Protein AF-A0A563BDN2-F1 (afdb_monomer_lite)

Sequence (96 aa):
MPNKQDVVDYIMPTIIQESRFYGEIPLPSREQIALVIRALRMHALLDYASRYDFSELSKPDEITKFFPTISSIGRFFRDAPQEVLDEYVMEHGEFK

pLDDT: mean 75.77, std 12.86, range [41.31, 95.25]

Radius of gyration: 19.75 Å; chains: 1; bounding box: 38×28×59 Å

Foldseek 3Di:
DVPPDDPLVVCVVVQVVVCVVVPNPDGDDSVVVVVVVVVVVVVVLLVVQLPQQPPDDPCPPDRDPDDGSVVSNVVCVVVVVVVVVVVCCVVPPPPD

Structure (mmCIF, N/CA/C/O backbone):
data_AF-A0A563BDN2-F1
#
_entry.id   AF-A0A563BDN2-F1
#
loop_
_atom_site.group_PDB
_atom_site.id
_atom_site.type_symbol
_atom_site.label_atom_id
_atom_site.label_alt_id
_atom_site.label_comp_id
_atom_site.label_asym_id
_atom_site.label_entity_id
_atom_site.label_seq_id
_atom_site.pdbx_PDB_ins_code
_atom_site.Cartn_x
_atom_site.Cartn_y
_atom_site.Cartn_z
_atom_site.occupancy
_atom_site.B_iso_or_equiv
_atom_site.auth_seq_id
_atom_site.auth_comp_id
_atom_site.auth_asym_id
_atom_site.auth_atom_id
_atom_site.pdbx_PDB_model_num
ATOM 1 N N . MET A 1 1 ? -1.882 -11.823 5.149 1.00 63.34 1 MET A N 1
ATOM 2 C CA . MET A 1 1 ? -2.469 -11.927 6.502 1.00 63.34 1 MET A CA 1
ATOM 3 C C . MET A 1 1 ? -2.881 -13.363 6.758 1.00 63.34 1 MET A C 1
ATOM 5 O O . MET A 1 1 ? -3.104 -14.071 5.772 1.00 63.34 1 MET A O 1
ATOM 9 N N . PRO A 1 2 ? -2.960 -13.810 8.023 1.00 65.94 2 PRO A N 1
ATOM 10 C CA . PRO A 1 2 ? -3.572 -15.093 8.348 1.00 65.94 2 PRO A CA 1
ATOM 11 C C . PRO A 1 2 ? -4.893 -15.241 7.584 1.00 65.94 2 PRO A C 1
ATOM 13 O O . PRO A 1 2 ? -5.671 -14.293 7.488 1.00 65.94 2 PRO A O 1
ATOM 16 N N . ASN A 1 3 ? -5.103 -16.398 6.961 1.00 67.81 3 ASN A N 1
ATOM 17 C CA . ASN A 1 3 ? -6.342 -16.731 6.252 1.00 67.81 3 ASN A CA 1
ATOM 18 C C . ASN A 1 3 ? -6.748 -15.773 5.110 1.00 67.81 3 ASN A C 1
ATOM 20 O O . ASN A 1 3 ? -7.931 -15.677 4.800 1.00 67.81 3 ASN A O 1
ATOM 24 N N . LYS A 1 4 ? -5.794 -15.071 4.472 1.00 71.88 4 LYS A N 1
ATOM 25 C CA . LYS A 1 4 ? -6.045 -14.144 3.340 1.00 71.88 4 LYS A CA 1
ATOM 26 C C . LYS A 1 4 ? -7.048 -13.013 3.647 1.00 71.88 4 LYS A C 1
ATOM 28 O O . LYS A 1 4 ? -7.625 -12.445 2.727 1.00 71.88 4 LYS A O 1
ATOM 33 N N . GLN A 1 5 ? -7.244 -12.679 4.922 1.00 77.50 5 GLN A N 1
ATOM 34 C CA . GLN A 1 5 ? -8.156 -11.608 5.329 1.00 77.50 5 GLN A CA 1
ATOM 35 C C . GLN A 1 5 ? -7.674 -10.233 4.852 1.00 77.50 5 GLN A C 1
ATOM 37 O O . GLN A 1 5 ? -6.463 -9.988 4.754 1.00 77.50 5 GLN A O 1
ATOM 42 N N . ASP A 1 6 ? -8.632 -9.342 4.590 1.00 86.50 6 ASP A N 1
ATOM 43 C CA . ASP A 1 6 ? -8.361 -7.934 4.324 1.00 86.50 6 ASP A CA 1
ATOM 44 C C . ASP A 1 6 ? -7.584 -7.306 5.492 1.00 86.50 6 ASP A C 1
ATOM 46 O O . ASP A 1 6 ? -7.770 -7.646 6.663 1.00 86.50 6 ASP A O 1
ATOM 50 N N . VAL A 1 7 ? -6.664 -6.399 5.167 1.00 85.88 7 VAL A N 1
ATOM 51 C CA . VAL A 1 7 ? -5.781 -5.784 6.165 1.00 85.88 7 VAL A CA 1
ATOM 52 C C . VAL A 1 7 ? -6.559 -4.953 7.186 1.00 85.88 7 VAL A C 1
ATOM 54 O O . VAL A 1 7 ? -6.177 -4.947 8.354 1.00 85.88 7 VAL A O 1
ATOM 57 N N . VAL A 1 8 ? -7.636 -4.278 6.774 1.00 87.94 8 VAL A N 1
ATOM 58 C CA . VAL A 1 8 ? -8.473 -3.470 7.666 1.00 87.94 8 VAL A CA 1
ATOM 59 C C . VAL A 1 8 ? -9.176 -4.385 8.658 1.00 87.94 8 VAL A C 1
ATOM 61 O O . VAL A 1 8 ? -9.138 -4.121 9.858 1.00 87.94 8 VAL A O 1
ATOM 64 N N . ASP A 1 9 ? -9.742 -5.495 8.178 1.00 90.25 9 ASP A N 1
ATOM 65 C CA . ASP A 1 9 ? -10.405 -6.490 9.029 1.00 90.25 9 ASP A CA 1
ATOM 66 C C . ASP A 1 9 ? -9.445 -7.121 10.031 1.00 90.25 9 ASP A C 1
ATOM 68 O O . ASP A 1 9 ? -9.790 -7.298 11.198 1.00 90.25 9 ASP A O 1
ATOM 72 N N . TYR A 1 10 ? -8.221 -7.407 9.591 1.00 90.06 10 TYR A N 1
ATOM 73 C CA . TYR A 1 10 ? -7.199 -8.007 10.435 1.00 90.06 10 TYR A CA 1
ATOM 74 C C . TYR A 1 10 ? -6.810 -7.117 11.629 1.00 90.06 10 TYR A C 1
ATOM 76 O O . TYR A 1 10 ? -6.575 -7.633 12.720 1.00 90.06 10 TYR A O 1
ATOM 84 N N . ILE A 1 11 ? -6.756 -5.791 11.450 1.00 90.06 11 ILE A N 1
ATOM 85 C CA . ILE A 1 11 ? -6.310 -4.858 12.503 1.00 90.06 11 ILE A CA 1
ATOM 86 C C . ILE A 1 11 ? -7.453 -4.215 13.300 1.00 90.06 11 ILE A C 1
ATOM 88 O O . ILE A 1 11 ? -7.214 -3.663 14.375 1.00 90.06 11 ILE A O 1
ATOM 92 N N . MET A 1 12 ? -8.691 -4.277 12.799 1.00 92.94 12 MET A N 1
ATOM 93 C CA . MET A 1 12 ? -9.860 -3.673 13.444 1.00 92.94 12 MET A CA 1
ATOM 94 C C . MET A 1 12 ? -10.053 -4.110 14.911 1.00 92.94 12 MET A C 1
ATOM 96 O O . MET A 1 12 ? -10.342 -3.240 15.736 1.00 92.94 12 MET A O 1
ATOM 100 N N . PRO A 1 13 ? -9.854 -5.392 15.301 1.00 94.06 13 PRO A N 1
ATOM 101 C CA . PRO A 1 13 ? -9.980 -5.800 16.702 1.00 94.06 13 PRO A CA 1
ATOM 102 C C . PRO A 1 13 ? -9.043 -5.029 17.639 1.00 94.06 13 PRO A C 1
ATOM 104 O O . PRO A 1 13 ? -9.462 -4.605 18.715 1.00 94.06 13 PRO A O 1
ATOM 107 N N . THR A 1 14 ? -7.802 -4.791 17.210 1.00 94.50 14 THR A N 1
ATOM 108 C CA . THR A 1 14 ? -6.820 -4.009 17.970 1.00 94.50 14 THR A CA 1
ATOM 109 C C . THR A 1 14 ? -7.235 -2.543 18.064 1.00 94.50 14 THR A C 1
ATOM 111 O O . THR A 1 14 ? -7.188 -1.979 19.150 1.00 94.50 14 THR A O 1
ATOM 114 N N . ILE A 1 15 ? -7.724 -1.936 16.975 1.00 93.25 15 ILE A N 1
ATOM 115 C CA . ILE A 1 15 ? -8.220 -0.544 16.986 1.00 93.25 15 ILE A CA 1
ATOM 116 C C . ILE A 1 15 ? -9.373 -0.381 17.989 1.00 93.25 15 ILE A C 1
ATOM 118 O O . ILE A 1 15 ? -9.402 0.585 18.751 1.00 93.25 15 ILE A O 1
ATOM 122 N N . ILE A 1 16 ? -10.302 -1.341 18.030 1.00 94.81 16 ILE A N 1
ATOM 123 C CA . ILE A 1 16 ? -11.421 -1.341 18.983 1.00 94.81 16 ILE A CA 1
ATOM 124 C C . ILE A 1 16 ? -10.918 -1.464 20.425 1.00 94.81 16 ILE A C 1
ATOM 126 O O . ILE A 1 16 ? -11.415 -0.772 21.315 1.00 94.81 16 ILE A O 1
ATOM 130 N N . GLN A 1 17 ? -9.947 -2.345 20.669 1.00 95.25 17 GLN A N 1
ATOM 131 C CA . GLN A 1 17 ? -9.361 -2.525 21.994 1.00 95.25 17 GLN A CA 1
ATOM 132 C C . GLN A 1 17 ? -8.674 -1.245 22.487 1.00 95.25 17 GLN A C 1
ATOM 134 O O . GLN A 1 17 ? -8.928 -0.814 23.610 1.00 95.25 17 GLN A O 1
ATOM 139 N N . GLU A 1 18 ? -7.854 -0.624 21.644 1.00 94.25 18 GLU A N 1
ATOM 140 C CA . GLU A 1 18 ? -7.133 0.614 21.952 1.00 94.25 18 GLU A CA 1
ATOM 141 C C . GLU A 1 18 ? -8.105 1.775 22.202 1.00 94.25 18 GLU A C 1
ATOM 143 O O . GLU A 1 18 ? -7.986 2.482 23.200 1.00 94.25 18 GLU A O 1
ATOM 148 N N . SER A 1 19 ? -9.135 1.924 21.359 1.00 92.44 19 SER A N 1
ATOM 149 C CA . SER A 1 19 ? -10.201 2.919 21.550 1.00 92.44 19 SER A CA 1
ATOM 150 C C . SER A 1 19 ? -10.833 2.819 22.941 1.00 92.44 19 SER A C 1
ATOM 152 O O . SER A 1 19 ? -10.990 3.835 23.620 1.00 92.44 19 SER A O 1
ATOM 154 N N . ARG A 1 20 ? -11.134 1.598 23.405 1.00 93.19 20 ARG A N 1
ATOM 155 C CA . ARG A 1 20 ? -11.677 1.357 24.752 1.00 93.19 20 ARG A CA 1
ATOM 156 C C . ARG A 1 20 ? -10.663 1.667 25.847 1.00 93.19 20 ARG A C 1
ATOM 158 O O . ARG A 1 20 ? -11.020 2.296 26.837 1.00 93.19 20 ARG A O 1
ATOM 165 N N . PHE A 1 21 ? -9.417 1.231 25.673 1.00 95.19 21 PHE A N 1
ATOM 166 C CA . PHE A 1 21 ? -8.357 1.417 26.662 1.00 95.19 21 PHE A CA 1
ATOM 167 C C . PHE A 1 21 ? -8.059 2.901 26.923 1.00 95.19 21 PHE A C 1
ATOM 169 O O . PHE A 1 21 ? -7.835 3.291 28.066 1.00 95.19 21 PHE A O 1
ATOM 176 N N . TYR A 1 22 ? -8.132 3.737 25.886 1.00 92.56 22 TYR A N 1
ATOM 177 C CA . TYR A 1 22 ? -7.846 5.171 25.965 1.00 92.56 22 TYR A CA 1
ATOM 178 C C . TYR A 1 22 ? -9.085 6.064 26.158 1.00 92.56 22 TYR A C 1
ATOM 180 O O . TYR A 1 22 ? -9.025 7.262 25.885 1.00 92.56 22 TYR A O 1
ATOM 188 N N . GLY A 1 23 ? -10.193 5.517 26.670 1.00 89.50 23 GLY A N 1
ATOM 189 C CA . GLY A 1 23 ? -11.361 6.315 27.065 1.00 89.50 23 GLY A CA 1
ATOM 190 C C . GLY A 1 23 ? -12.377 6.550 25.949 1.00 89.50 23 GLY A C 1
ATOM 191 O O . GLY A 1 23 ? -12.833 7.673 25.761 1.00 89.50 23 GLY A O 1
ATOM 192 N N . GLU A 1 24 ? -12.733 5.487 25.225 1.00 89.88 24 GLU A N 1
ATOM 193 C CA . GLU A 1 24 ? -13.775 5.482 24.185 1.00 89.88 24 GLU A CA 1
ATOM 194 C C . GLU A 1 24 ? -13.509 6.468 23.039 1.00 89.88 24 GLU A C 1
ATOM 196 O O . GLU A 1 24 ? -14.398 7.177 22.564 1.00 89.88 24 GLU A O 1
ATOM 201 N N . ILE A 1 25 ? -12.265 6.496 22.554 1.00 90.50 25 ILE A N 1
ATOM 202 C CA . ILE A 1 25 ? -11.899 7.317 21.394 1.00 90.50 25 ILE A CA 1
ATOM 203 C C . ILE A 1 25 ? -12.767 6.905 20.190 1.00 90.50 25 ILE A C 1
ATOM 205 O O . ILE A 1 25 ? -12.860 5.706 19.905 1.00 90.50 25 ILE A O 1
ATOM 209 N N . PRO A 1 26 ? -13.368 7.854 19.444 1.00 92.94 26 PRO A N 1
ATOM 210 C CA . PRO A 1 26 ? -14.169 7.538 18.268 1.00 92.94 26 PRO A CA 1
ATOM 211 C C . PRO A 1 26 ? -13.423 6.643 17.276 1.00 92.94 26 PRO A C 1
ATOM 213 O O . PRO A 1 26 ? -12.286 6.926 16.893 1.00 92.94 26 PRO A O 1
ATOM 216 N N . LEU A 1 27 ? -14.078 5.561 16.849 1.00 94.19 27 LEU A N 1
ATOM 217 C CA . LEU A 1 27 ? -13.496 4.635 15.886 1.00 94.19 27 LEU A CA 1
ATOM 218 C C . LEU A 1 27 ? -13.432 5.287 14.497 1.00 94.19 27 LEU A C 1
ATOM 220 O O . LEU A 1 27 ? -14.436 5.845 14.043 1.00 94.19 27 LEU A O 1
ATOM 224 N N . PRO A 1 28 ? -12.292 5.194 13.794 1.00 90.81 28 PRO A N 1
ATOM 225 C CA . PRO A 1 28 ? -12.216 5.617 12.404 1.00 90.81 28 PRO A CA 1
ATOM 226 C C . PRO A 1 28 ? -13.059 4.697 11.510 1.00 90.81 28 PRO A C 1
ATOM 228 O O . PRO A 1 28 ? -13.249 3.513 11.801 1.00 90.81 28 PRO A O 1
ATOM 231 N N . SER A 1 29 ? -13.539 5.231 10.388 1.00 92.50 29 SER A N 1
ATOM 232 C CA . SER A 1 29 ? -14.215 4.425 9.370 1.00 92.50 29 SER A CA 1
ATOM 233 C C . SER A 1 29 ? -13.240 3.448 8.700 1.00 92.50 29 SER A C 1
ATOM 235 O O . SER A 1 29 ? -12.018 3.637 8.715 1.00 92.50 29 SER A O 1
ATOM 237 N N . ARG A 1 30 ? -13.776 2.409 8.049 1.00 90.81 30 ARG A N 1
ATOM 238 C CA . ARG A 1 30 ? -12.965 1.450 7.278 1.00 90.81 30 ARG A CA 1
ATOM 239 C C . ARG A 1 30 ? -12.142 2.150 6.196 1.00 90.81 30 ARG A C 1
ATOM 241 O O . ARG A 1 30 ? -10.974 1.825 6.009 1.00 90.81 30 ARG A O 1
ATOM 248 N N . GLU A 1 31 ? -12.732 3.128 5.517 1.00 89.06 31 GLU A N 1
ATOM 249 C CA . GLU A 1 31 ? -12.102 3.915 4.455 1.00 89.06 31 GLU A CA 1
ATOM 250 C C . GLU A 1 31 ? -10.956 4.769 4.999 1.00 89.06 31 GLU A C 1
ATOM 252 O O . GLU A 1 31 ? -9.894 4.834 4.381 1.00 89.06 31 GLU A O 1
ATOM 257 N N . GLN A 1 32 ? -11.137 5.384 6.173 1.00 87.25 32 GLN A N 1
ATOM 258 C CA . GLN A 1 32 ? -10.082 6.154 6.835 1.00 87.25 32 GLN A CA 1
ATOM 259 C C . GLN A 1 32 ? -8.895 5.257 7.201 1.00 87.25 32 GLN A C 1
ATOM 261 O O . GLN A 1 32 ? -7.747 5.610 6.927 1.00 87.25 32 GLN A O 1
ATOM 266 N N . ILE A 1 33 ? -9.162 4.069 7.750 1.00 89.75 33 ILE A N 1
ATOM 267 C CA . ILE A 1 33 ? -8.122 3.084 8.066 1.00 89.75 33 ILE A CA 1
ATOM 268 C C . ILE A 1 33 ? -7.399 2.639 6.787 1.00 89.75 33 ILE A C 1
ATOM 270 O O . ILE A 1 33 ? -6.168 2.656 6.736 1.00 89.75 33 ILE A O 1
ATOM 274 N N . ALA A 1 34 ? -8.141 2.291 5.733 1.00 85.56 34 ALA A N 1
ATOM 275 C CA . ALA A 1 34 ? -7.571 1.881 4.451 1.00 85.56 34 ALA A CA 1
ATOM 276 C C . ALA A 1 34 ? -6.683 2.975 3.834 1.00 85.56 34 ALA A C 1
ATOM 278 O O . ALA A 1 34 ? -5.600 2.676 3.327 1.00 85.56 34 ALA A O 1
ATOM 279 N N . LEU A 1 35 ? -7.105 4.241 3.915 1.00 83.44 35 LEU A N 1
ATOM 280 C CA . LEU A 1 35 ? -6.341 5.385 3.422 1.00 83.44 35 LEU A CA 1
ATOM 281 C C . LEU A 1 35 ? -5.008 5.535 4.166 1.00 83.44 35 LEU A C 1
ATOM 283 O O . LEU A 1 35 ? -3.967 5.703 3.530 1.00 83.44 35 LEU A O 1
ATOM 287 N N . VAL A 1 36 ? -5.024 5.427 5.498 1.00 81.25 36 VAL A N 1
ATOM 288 C CA . VAL A 1 36 ? -3.812 5.503 6.326 1.00 81.25 36 VAL A CA 1
ATOM 289 C C . VAL A 1 36 ? -2.879 4.330 6.034 1.00 81.25 36 VAL A C 1
ATOM 291 O O . VAL A 1 36 ? -1.691 4.542 5.810 1.00 81.25 36 VAL A O 1
ATOM 294 N N . ILE A 1 37 ? -3.398 3.101 5.952 1.00 81.62 37 ILE A N 1
ATOM 295 C CA . ILE A 1 37 ? -2.596 1.921 5.590 1.00 81.62 37 ILE A CA 1
ATOM 296 C C . ILE A 1 37 ? -1.963 2.100 4.209 1.00 81.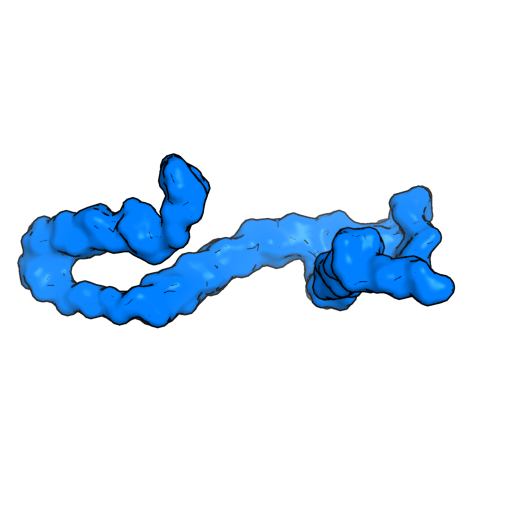62 37 ILE A C 1
ATOM 298 O O . ILE A 1 37 ? -0.781 1.800 4.031 1.00 81.62 37 ILE A O 1
ATOM 302 N N . ARG A 1 38 ? -2.728 2.599 3.231 1.00 78.88 38 ARG A N 1
ATOM 303 C CA . ARG A 1 38 ? -2.223 2.892 1.887 1.00 78.88 38 ARG A CA 1
ATOM 304 C C . ARG A 1 38 ? -1.082 3.903 1.950 1.00 78.88 38 ARG A C 1
ATOM 306 O O . ARG A 1 38 ? -0.032 3.642 1.375 1.00 78.88 38 ARG A O 1
ATOM 313 N N . ALA A 1 39 ? -1.257 5.001 2.682 1.00 75.06 39 ALA A N 1
ATOM 314 C CA . ALA A 1 39 ? -0.227 6.021 2.855 1.00 75.06 39 ALA A CA 1
ATOM 315 C C . ALA A 1 39 ? 1.040 5.465 3.534 1.00 75.06 39 ALA A C 1
ATOM 317 O O . ALA A 1 39 ? 2.143 5.698 3.046 1.00 75.06 39 ALA A O 1
ATOM 318 N N . LEU A 1 40 ? 0.896 4.671 4.600 1.00 74.62 40 LEU A N 1
ATOM 319 C CA . LEU A 1 40 ? 2.018 4.045 5.313 1.00 74.62 40 LEU A CA 1
ATOM 320 C C . LEU A 1 40 ? 2.804 3.074 4.424 1.00 74.62 40 LEU A C 1
ATOM 322 O O . LEU A 1 40 ? 4.035 3.068 4.434 1.00 74.62 40 LEU A O 1
ATOM 326 N N . ARG A 1 41 ? 2.102 2.273 3.616 1.00 75.88 41 ARG A N 1
ATOM 327 C CA . ARG A 1 41 ? 2.731 1.343 2.667 1.00 75.88 41 ARG A CA 1
ATOM 328 C C . ARG A 1 41 ? 3.465 2.060 1.540 1.00 75.88 41 ARG A C 1
ATOM 330 O O . ARG A 1 41 ? 4.406 1.486 0.992 1.00 75.88 41 ARG A O 1
ATOM 337 N N . MET A 1 42 ? 3.088 3.302 1.223 1.00 76.25 42 MET A N 1
ATOM 338 C CA . MET A 1 42 ? 3.758 4.034 0.155 1.00 76.25 42 MET A CA 1
ATOM 339 C C . MET A 1 42 ? 5.230 4.266 0.434 1.00 76.25 42 MET A C 1
ATOM 341 O O . MET A 1 42 ? 6.006 4.218 -0.506 1.00 76.25 42 MET A O 1
ATOM 345 N N . HIS A 1 43 ? 5.650 4.443 1.686 1.00 76.19 43 HI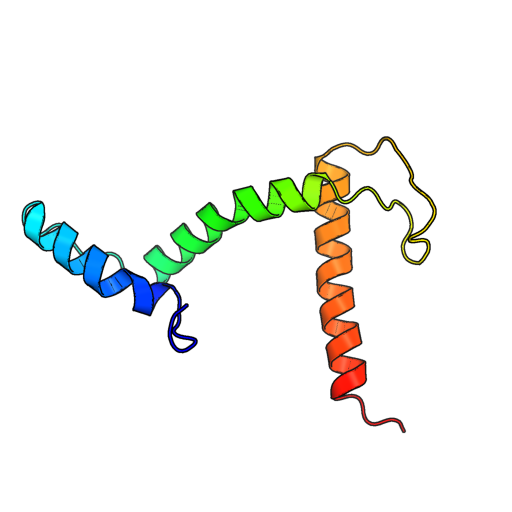S A N 1
ATOM 346 C CA . HIS A 1 43 ? 7.067 4.660 1.970 1.00 76.19 43 HIS A CA 1
ATOM 347 C C . HIS A 1 43 ? 7.936 3.462 1.551 1.00 76.19 43 HIS A C 1
ATOM 349 O O . HIS A 1 43 ? 8.945 3.637 0.876 1.00 76.19 43 HIS A O 1
ATOM 355 N N . ALA A 1 44 ? 7.529 2.240 1.906 1.00 75.19 44 ALA A N 1
ATOM 356 C CA . ALA A 1 44 ? 8.262 1.029 1.529 1.00 75.19 44 ALA A CA 1
ATOM 357 C C . ALA A 1 44 ? 8.246 0.798 0.011 1.00 75.19 44 ALA A C 1
ATOM 359 O O . ALA A 1 44 ? 9.253 0.404 -0.571 1.00 75.19 44 ALA A O 1
ATOM 360 N N . LEU A 1 45 ? 7.114 1.085 -0.635 1.00 74.44 45 LEU A N 1
ATOM 361 C CA . LEU A 1 45 ? 6.987 0.935 -2.079 1.00 74.44 45 LEU A CA 1
ATOM 362 C C . LEU A 1 45 ? 7.807 1.988 -2.839 1.00 74.44 45 LEU A C 1
ATOM 364 O O . LEU A 1 45 ? 8.425 1.657 -3.842 1.00 74.44 45 LEU A O 1
ATOM 368 N N . LEU A 1 46 ? 7.870 3.226 -2.345 1.00 77.50 46 LEU A N 1
ATOM 369 C CA . LEU A 1 46 ? 8.710 4.285 -2.908 1.00 77.50 46 LEU A CA 1
ATOM 370 C C . LEU A 1 46 ? 10.204 4.012 -2.686 1.00 77.50 46 LEU A C 1
ATOM 372 O O . LEU A 1 46 ? 10.987 4.274 -3.592 1.00 77.50 46 LEU A O 1
ATOM 376 N N . ASP A 1 47 ? 10.607 3.455 -1.538 1.00 78.50 47 ASP A N 1
ATOM 377 C CA . ASP A 1 47 ? 11.993 3.016 -1.307 1.00 78.50 47 ASP A CA 1
ATOM 378 C C . ASP A 1 47 ? 12.382 1.883 -2.267 1.00 78.50 47 ASP A C 1
ATOM 380 O O . ASP A 1 47 ? 13.425 1.960 -2.913 1.00 78.50 47 ASP A O 1
ATOM 384 N N . TYR A 1 48 ? 11.517 0.882 -2.452 1.00 76.00 48 TYR A N 1
ATOM 385 C CA . TYR A 1 48 ? 11.732 -0.162 -3.456 1.00 76.00 48 TYR A CA 1
ATOM 386 C C . TYR A 1 48 ? 11.836 0.427 -4.873 1.00 76.00 48 TYR A C 1
ATOM 388 O O . TYR A 1 48 ? 12.823 0.206 -5.574 1.00 76.00 48 TYR A O 1
ATOM 396 N N . ALA A 1 49 ? 10.863 1.252 -5.264 1.00 74.88 49 ALA A N 1
ATOM 397 C CA . ALA A 1 49 ? 10.795 1.886 -6.577 1.00 74.88 49 ALA A CA 1
ATOM 398 C C . ALA A 1 49 ? 11.966 2.850 -6.841 1.00 74.88 49 ALA A C 1
ATOM 400 O O . ALA A 1 49 ? 12.404 3.007 -7.977 1.00 74.88 49 ALA A O 1
ATOM 401 N N . SER A 1 50 ? 12.530 3.467 -5.799 1.00 74.88 50 SER A N 1
ATOM 402 C CA . SER A 1 50 ? 13.706 4.337 -5.926 1.00 74.88 50 SER A CA 1
ATOM 403 C C . SER A 1 50 ? 14.958 3.609 -6.407 1.00 74.88 50 SER A C 1
ATOM 405 O O . SER A 1 50 ? 15.868 4.250 -6.927 1.00 74.88 50 SER A O 1
ATOM 407 N N . ARG A 1 51 ? 14.986 2.280 -6.258 1.00 71.75 51 ARG A N 1
ATOM 408 C CA . ARG A 1 51 ? 16.077 1.397 -6.684 1.00 71.75 51 ARG A CA 1
ATOM 409 C C . ARG A 1 51 ? 15.812 0.763 -8.055 1.00 71.75 51 ARG A C 1
ATOM 411 O O . ARG A 1 51 ? 16.620 -0.041 -8.512 1.00 71.75 51 ARG A O 1
ATOM 418 N N . TYR A 1 52 ? 14.692 1.100 -8.702 1.00 70.06 52 TYR A N 1
ATOM 419 C CA . TYR A 1 52 ? 14.319 0.614 -10.030 1.00 70.06 52 TYR A CA 1
ATOM 420 C C . TYR A 1 52 ? 15.129 1.352 -11.115 1.00 70.06 52 TYR A C 1
ATOM 422 O O . TYR A 1 52 ? 14.687 2.338 -11.711 1.00 70.06 52 TYR A O 1
ATOM 430 N N . ASP A 1 53 ? 16.364 0.889 -11.317 1.00 61.31 53 ASP A N 1
ATOM 431 C CA . ASP A 1 53 ? 17.400 1.520 -12.151 1.00 61.31 53 ASP A CA 1
ATOM 432 C C . ASP A 1 53 ? 17.562 0.885 -13.550 1.00 61.31 53 ASP A C 1
ATOM 434 O O . ASP A 1 53 ? 18.597 1.030 -14.200 1.00 61.31 53 ASP A O 1
ATOM 438 N N . PHE A 1 54 ? 16.523 0.224 -14.062 1.00 59.00 54 PHE A N 1
ATOM 439 C CA . PHE A 1 54 ? 16.480 -0.241 -15.452 1.00 59.00 54 PHE A CA 1
ATOM 440 C C . PHE A 1 54 ? 15.949 0.898 -16.330 1.00 59.00 54 PHE A C 1
ATOM 442 O O . PHE A 1 54 ? 14.798 1.321 -16.201 1.00 59.00 54 PHE A O 1
ATOM 449 N N . SER A 1 55 ? 16.805 1.495 -17.164 1.00 53.72 55 SER A N 1
ATOM 450 C CA . SER A 1 55 ? 16.419 2.718 -17.882 1.00 53.72 55 SER A CA 1
ATOM 451 C C . SER A 1 55 ? 15.621 2.504 -19.148 1.00 53.72 55 SER A C 1
ATOM 453 O O . SER A 1 55 ? 14.990 3.456 -19.607 1.00 53.72 55 SER A O 1
ATOM 455 N N . GLU A 1 56 ? 15.656 1.305 -19.718 1.00 55.81 56 GLU A N 1
ATOM 456 C CA . GLU A 1 56 ? 15.034 1.015 -21.002 1.00 55.81 56 GLU A CA 1
ATOM 457 C C . GLU A 1 56 ? 14.036 -0.134 -20.850 1.00 55.81 56 GLU A C 1
ATOM 459 O O . GLU A 1 56 ? 14.398 -1.255 -20.492 1.00 55.81 56 GLU A O 1
ATOM 464 N N . LEU A 1 57 ? 12.761 0.165 -21.136 1.00 50.75 57 LEU A N 1
ATOM 465 C CA . LEU A 1 57 ? 11.731 -0.846 -21.374 1.00 50.75 57 LEU A CA 1
ATOM 466 C C . LEU A 1 57 ? 12.304 -1.872 -22.362 1.00 50.75 57 LEU A C 1
ATOM 468 O O . LEU A 1 57 ? 12.699 -1.495 -23.465 1.00 50.75 57 LEU A O 1
ATOM 472 N N . SER A 1 58 ? 12.300 -3.154 -21.990 1.00 49.72 58 SER A N 1
ATOM 473 C CA . SER A 1 58 ? 12.797 -4.295 -22.788 1.00 49.72 58 SER A CA 1
ATOM 474 C C . SER A 1 58 ? 14.304 -4.598 -22.734 1.00 49.72 58 SER A C 1
ATOM 476 O O . SER A 1 58 ? 14.747 -5.480 -23.468 1.00 49.72 58 SER A O 1
ATOM 478 N N . LYS A 1 59 ? 15.100 -3.940 -21.877 1.00 60.50 59 LYS A N 1
ATOM 479 C CA . LYS A 1 59 ? 16.527 -4.279 -21.687 1.00 60.50 59 LYS A CA 1
ATOM 480 C C . LYS A 1 59 ? 16.905 -4.458 -20.208 1.00 60.50 59 LYS A C 1
ATOM 482 O O . LYS A 1 59 ? 17.541 -3.582 -19.622 1.00 60.50 59 LYS A O 1
ATOM 487 N N . PRO A 1 60 ? 16.529 -5.592 -19.590 1.00 56.16 60 PRO A N 1
ATOM 488 C CA . PRO A 1 60 ? 16.775 -5.845 -18.167 1.00 56.16 60 PRO A CA 1
ATOM 489 C C . PRO A 1 60 ? 18.265 -5.990 -17.811 1.00 56.16 60 PRO A C 1
ATOM 491 O O . PRO A 1 60 ? 18.634 -5.820 -16.653 1.00 56.16 60 PRO A O 1
ATOM 494 N N . ASP A 1 61 ? 19.128 -6.262 -18.792 1.00 60.88 61 ASP A N 1
ATOM 495 C CA . ASP A 1 61 ? 20.557 -6.520 -18.573 1.00 60.88 61 ASP A CA 1
ATOM 496 C C . ASP A 1 61 ? 21.441 -5.260 -18.669 1.00 60.88 61 ASP A C 1
ATOM 498 O O . ASP A 1 61 ? 22.633 -5.301 -18.354 1.00 60.88 61 ASP A O 1
ATOM 502 N N . GLU A 1 62 ? 20.880 -4.119 -19.084 1.00 61.38 62 GLU A N 1
ATOM 503 C CA . GLU A 1 62 ? 21.613 -2.857 -19.214 1.00 61.38 62 GLU A CA 1
ATOM 504 C C . GLU A 1 62 ? 21.381 -1.979 -17.972 1.00 61.38 62 GLU A C 1
ATOM 506 O O . GLU A 1 62 ? 20.397 -1.246 -17.858 1.00 61.38 62 GLU A O 1
ATOM 511 N N . ILE A 1 63 ? 22.310 -2.055 -17.007 1.00 57.25 63 ILE A N 1
ATOM 512 C CA . ILE A 1 63 ? 22.302 -1.179 -15.827 1.00 57.25 63 ILE A CA 1
ATOM 513 C C . ILE A 1 63 ? 22.655 0.241 -16.265 1.00 57.25 63 ILE A C 1
ATOM 515 O O . ILE A 1 63 ? 23.828 0.582 -16.440 1.00 57.25 63 ILE A O 1
ATOM 519 N N . THR A 1 64 ? 21.654 1.109 -16.328 1.00 60.16 64 THR A N 1
ATOM 520 C CA . THR A 1 64 ? 21.883 2.536 -16.551 1.00 60.16 64 THR A CA 1
ATOM 521 C C . THR A 1 64 ? 21.864 3.257 -15.222 1.00 60.16 64 THR A C 1
ATOM 523 O O . THR A 1 64 ? 20.861 3.814 -14.770 1.00 60.16 64 THR A O 1
ATOM 526 N N . LYS A 1 65 ? 23.033 3.239 -14.587 1.00 56.94 65 LYS A N 1
ATOM 527 C CA . LYS A 1 65 ? 23.314 4.065 -13.417 1.00 56.94 65 LYS A CA 1
ATOM 528 C C . LYS A 1 65 ? 23.072 5.533 -13.772 1.00 56.94 65 LYS A C 1
ATOM 530 O O . LYS A 1 65 ? 23.563 5.985 -14.800 1.00 56.94 65 LYS A O 1
ATOM 535 N N . PHE A 1 66 ? 22.413 6.256 -12.866 1.00 54.69 66 PHE A N 1
ATOM 536 C CA . PHE A 1 66 ? 22.211 7.717 -12.851 1.00 54.69 66 PHE A CA 1
ATOM 537 C C . PHE A 1 66 ? 20.889 8.258 -13.399 1.00 54.69 66 PHE A C 1
ATOM 539 O O . PHE A 1 66 ? 20.872 9.204 -14.184 1.00 54.69 66 PHE A O 1
ATOM 546 N N . PHE A 1 67 ? 19.765 7.779 -12.872 1.00 60.12 67 PHE A N 1
ATOM 547 C CA . PHE A 1 67 ? 18.533 8.567 -12.906 1.00 60.12 67 PHE A CA 1
ATOM 548 C C . PHE A 1 67 ? 18.173 9.070 -11.502 1.00 60.12 67 PHE A C 1
ATOM 550 O O . PHE A 1 67 ? 18.405 8.359 -10.526 1.00 60.12 67 PHE A O 1
ATOM 557 N N . PRO A 1 68 ? 17.631 10.297 -11.359 1.00 71.75 68 PRO A N 1
ATOM 558 C CA . PRO A 1 68 ? 17.150 10.784 -10.070 1.00 71.75 68 PRO A CA 1
ATOM 559 C C . PRO A 1 68 ? 16.137 9.811 -9.455 1.00 71.75 68 PRO A C 1
ATOM 561 O O . PRO A 1 68 ? 15.314 9.253 -10.176 1.00 71.75 68 PRO A O 1
ATOM 564 N N . THR A 1 69 ? 16.129 9.678 -8.126 1.00 73.19 69 THR A N 1
ATOM 565 C CA . THR A 1 69 ? 15.188 8.840 -7.350 1.00 73.19 69 THR A CA 1
ATOM 566 C C . THR A 1 69 ? 13.739 8.971 -7.836 1.00 73.19 69 THR A C 1
ATOM 568 O O . THR A 1 69 ? 13.036 7.977 -7.990 1.00 73.19 69 THR A O 1
ATOM 571 N N . ILE A 1 70 ? 13.305 10.197 -8.145 1.00 73.62 70 ILE A N 1
ATOM 572 C CA . ILE A 1 70 ? 11.960 10.501 -8.658 1.00 73.62 70 ILE A CA 1
ATOM 573 C C . ILE A 1 70 ? 11.703 9.832 -10.020 1.00 73.62 70 ILE A C 1
ATOM 575 O O . ILE A 1 70 ? 10.611 9.319 -10.258 1.00 73.62 70 ILE A O 1
ATOM 579 N N . SER A 1 71 ? 12.700 9.797 -10.903 1.00 75.50 71 SER A N 1
ATOM 580 C CA . SER A 1 71 ? 12.605 9.157 -12.218 1.00 75.50 71 SER A CA 1
ATOM 581 C C . SER A 1 71 ? 12.539 7.633 -12.110 1.00 75.50 71 SER A C 1
ATOM 583 O O . SER A 1 71 ? 11.753 7.015 -12.825 1.00 75.50 71 SER A O 1
ATOM 585 N N . SER A 1 72 ? 13.312 7.021 -11.209 1.00 73.25 72 SER A N 1
ATOM 586 C CA . SER A 1 72 ? 13.247 5.572 -10.953 1.00 73.25 72 SER A CA 1
ATOM 587 C C . SER A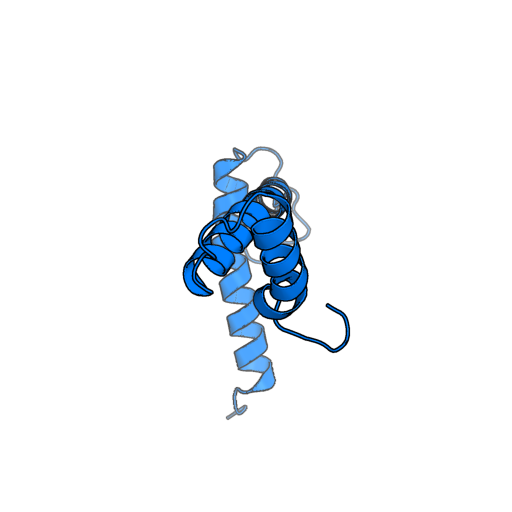 1 72 ? 11.886 5.170 -10.374 1.00 73.25 72 SER A C 1
ATOM 589 O O . SER A 1 72 ? 11.250 4.254 -10.894 1.00 73.25 72 SER A O 1
ATOM 591 N N . ILE A 1 73 ? 11.354 5.961 -9.433 1.00 76.12 73 ILE A N 1
ATOM 592 C CA . ILE A 1 73 ? 9.986 5.797 -8.919 1.00 76.12 73 ILE A CA 1
ATOM 593 C C . ILE A 1 73 ? 8.949 5.883 -10.049 1.00 76.12 73 ILE A C 1
ATOM 595 O O . ILE A 1 73 ? 8.085 5.017 -10.166 1.00 76.12 73 ILE A O 1
ATOM 599 N N . GLY A 1 74 ? 9.032 6.912 -10.899 1.00 75.75 74 GLY A N 1
ATOM 600 C CA . GLY A 1 74 ? 8.095 7.100 -12.008 1.00 75.75 74 GLY A CA 1
ATOM 601 C C . GLY A 1 74 ? 8.122 5.957 -13.027 1.00 75.75 74 GLY A C 1
ATOM 602 O O . GLY A 1 74 ? 7.068 5.529 -13.490 1.00 75.75 74 GLY A O 1
ATOM 603 N N . ARG A 1 75 ? 9.310 5.428 -13.349 1.00 74.94 75 ARG A N 1
ATOM 604 C CA . ARG A 1 75 ? 9.460 4.276 -14.255 1.00 74.94 75 ARG A CA 1
ATOM 605 C C . ARG A 1 75 ? 8.877 3.002 -13.663 1.00 74.94 75 ARG A C 1
ATOM 607 O O . ARG A 1 75 ? 8.114 2.337 -14.350 1.00 74.94 75 ARG A O 1
ATOM 614 N N . PHE A 1 76 ? 9.148 2.728 -12.389 1.00 77.69 76 PHE A N 1
ATOM 615 C CA . PHE A 1 76 ? 8.563 1.583 -11.695 1.00 77.69 76 PHE A CA 1
ATOM 616 C C . PHE A 1 76 ? 7.030 1.594 -11.779 1.00 77.69 76 PHE A C 1
ATOM 618 O O . PHE A 1 76 ? 6.417 0.601 -12.150 1.00 77.69 76 PHE A O 1
ATOM 625 N N . PHE A 1 77 ? 6.400 2.741 -11.506 1.00 76.56 77 PHE A N 1
ATOM 626 C CA . PHE A 1 77 ? 4.942 2.865 -11.588 1.00 76.56 77 PHE A CA 1
ATOM 627 C C . PHE A 1 77 ? 4.375 2.871 -13.005 1.00 76.56 77 PHE A C 1
ATOM 629 O O . PHE A 1 77 ? 3.175 2.680 -13.149 1.00 76.56 77 PHE A O 1
ATOM 636 N N . ARG A 1 78 ? 5.176 3.133 -14.038 1.00 78.38 78 ARG A N 1
ATOM 637 C CA . ARG A 1 78 ? 4.748 2.971 -15.432 1.00 78.38 78 ARG A CA 1
ATOM 638 C C . ARG A 1 78 ? 4.783 1.497 -15.830 1.00 78.38 78 ARG A C 1
ATOM 640 O O . ARG A 1 78 ? 3.858 1.034 -16.486 1.00 78.38 78 ARG A O 1
ATOM 647 N N . ASP A 1 79 ? 5.832 0.788 -15.423 1.00 74.50 79 ASP A N 1
ATOM 648 C CA . ASP A 1 79 ? 6.090 -0.586 -15.854 1.00 74.50 79 ASP A CA 1
ATOM 649 C C . ASP A 1 79 ? 5.258 -1.604 -15.055 1.00 74.50 79 ASP A C 1
ATOM 651 O O . ASP A 1 79 ? 4.707 -2.521 -15.648 1.00 74.50 79 ASP A O 1
ATOM 655 N N . ALA A 1 80 ? 5.059 -1.411 -13.745 1.00 72.81 80 ALA A N 1
ATOM 656 C CA . ALA A 1 80 ? 4.272 -2.336 -12.919 1.00 72.81 80 ALA A CA 1
ATOM 657 C C . ALA A 1 80 ? 2.800 -2.490 -13.376 1.00 72.81 80 ALA A C 1
ATOM 659 O O . ALA A 1 80 ? 2.301 -3.613 -13.411 1.00 72.81 80 ALA A O 1
ATOM 660 N N . PRO A 1 81 ? 2.070 -1.424 -13.770 1.00 72.50 81 PRO A N 1
ATOM 661 C CA . PRO A 1 81 ? 0.763 -1.579 -14.403 1.00 72.50 81 PRO A CA 1
ATOM 662 C C . PRO A 1 81 ? 0.819 -2.317 -15.740 1.00 72.50 81 PRO A C 1
ATOM 664 O O . PRO A 1 81 ? -0.130 -3.026 -16.055 1.00 72.50 81 PRO A O 1
ATOM 667 N N . GLN A 1 82 ? 1.894 -2.154 -16.520 1.00 69.75 82 GLN A N 1
ATOM 668 C CA . GLN A 1 82 ? 2.054 -2.856 -17.793 1.00 69.75 82 GLN A CA 1
ATOM 669 C C . GLN A 1 82 ? 2.276 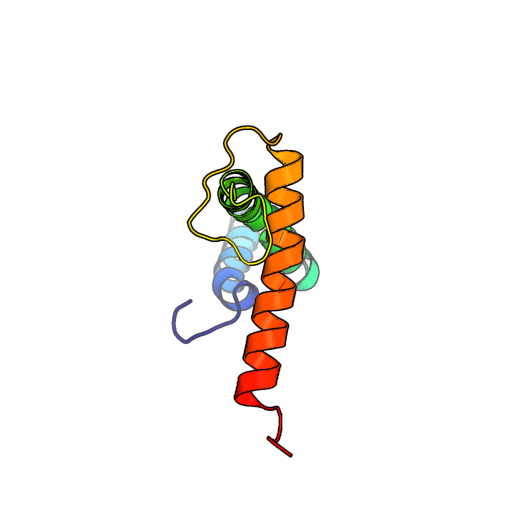-4.354 -17.566 1.00 69.75 82 GLN A C 1
ATOM 671 O O . GLN A 1 82 ? 1.610 -5.149 -18.209 1.00 69.75 82 GLN A O 1
ATOM 676 N N . GLU A 1 83 ? 3.112 -4.730 -16.596 1.00 70.12 83 GLU A N 1
ATOM 677 C CA . GLU A 1 83 ? 3.327 -6.126 -16.192 1.00 70.12 83 GLU A CA 1
ATOM 678 C C . GLU A 1 83 ? 2.007 -6.799 -15.782 1.00 70.12 83 GLU A C 1
ATOM 680 O O . GLU A 1 83 ? 1.679 -7.867 -16.287 1.00 70.12 83 GLU A O 1
ATOM 685 N N . VAL A 1 84 ? 1.184 -6.128 -14.967 1.00 69.69 84 VAL A N 1
ATOM 686 C CA . VAL A 1 84 ? -0.144 -6.636 -14.570 1.00 69.69 84 VAL A CA 1
ATOM 687 C C . VAL A 1 84 ? -1.092 -6.783 -15.765 1.00 69.69 84 VAL A C 1
ATOM 689 O O . VAL A 1 84 ? -1.874 -7.732 -15.827 1.00 69.69 84 VAL A O 1
ATOM 692 N N . LEU A 1 85 ? -1.067 -5.838 -16.710 1.00 64.12 85 LEU A N 1
ATOM 693 C CA . LEU A 1 85 ? -1.887 -5.918 -17.922 1.00 64.12 85 LEU A CA 1
ATOM 694 C C . LEU A 1 85 ? -1.418 -7.050 -18.844 1.00 64.12 85 LEU A C 1
ATOM 696 O O . LEU A 1 85 ? -2.259 -7.763 -19.388 1.00 64.12 85 LEU A O 1
ATOM 700 N N . ASP A 1 86 ? -0.109 -7.236 -18.989 1.00 73.69 86 ASP A N 1
ATOM 701 C CA . ASP A 1 86 ? 0.486 -8.296 -19.801 1.00 73.69 86 ASP A CA 1
ATOM 702 C C . ASP A 1 86 ? 0.196 -9.679 -19.192 1.00 73.69 86 ASP A C 1
ATOM 704 O O . ASP A 1 86 ? -0.233 -10.582 -19.910 1.00 73.69 86 ASP A O 1
ATO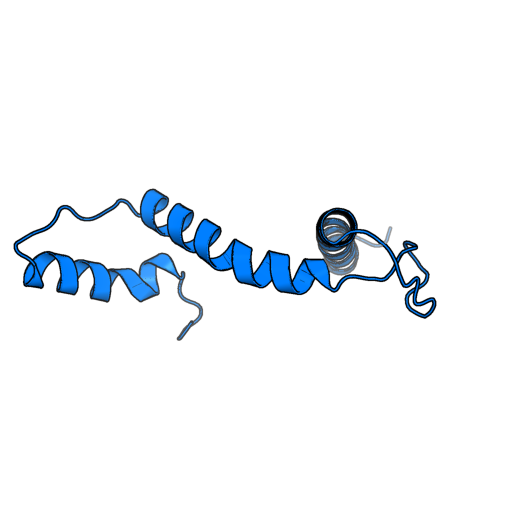M 708 N N . GLU A 1 87 ? 0.328 -9.837 -17.869 1.00 72.12 87 GLU A N 1
ATOM 709 C CA . GLU A 1 87 ? -0.085 -11.045 -17.140 1.00 72.12 87 GLU A CA 1
ATOM 710 C C . GLU A 1 87 ? -1.576 -11.338 -17.346 1.00 72.12 87 GLU A C 1
ATOM 712 O O . GLU A 1 87 ? -1.947 -12.452 -17.717 1.00 72.12 87 GLU A O 1
ATOM 717 N N . TYR A 1 88 ? -2.442 -10.331 -17.192 1.00 67.31 88 TYR A N 1
ATOM 718 C CA . TYR A 1 88 ? -3.879 -10.491 -17.407 1.00 67.31 88 TYR A CA 1
ATOM 719 C C . TYR A 1 88 ? -4.206 -10.935 -18.839 1.00 67.31 88 TYR A C 1
ATOM 721 O O . TYR A 1 88 ? -5.030 -11.830 -19.032 1.00 67.31 88 TYR A O 1
ATOM 729 N N . VAL A 1 89 ? -3.550 -10.345 -19.845 1.00 74.19 89 VAL A N 1
ATOM 730 C CA . VAL A 1 89 ? -3.695 -10.734 -21.255 1.00 74.19 89 VAL A CA 1
ATOM 731 C C . VAL A 1 89 ? -3.188 -12.157 -21.495 1.00 74.19 89 VAL A C 1
ATOM 733 O O . VAL A 1 89 ? -3.835 -12.900 -22.222 1.00 74.19 89 VAL A O 1
ATOM 736 N N . MET A 1 90 ? -2.084 -12.575 -20.878 1.00 76.94 90 MET A N 1
ATOM 737 C CA . MET A 1 90 ? -1.581 -13.950 -20.994 1.00 76.94 90 MET A CA 1
ATOM 738 C C . MET A 1 90 ? -2.515 -14.980 -20.342 1.00 76.94 90 MET A C 1
ATOM 740 O O . MET A 1 90 ? -2.670 -16.085 -20.859 1.00 76.94 90 MET A O 1
ATOM 744 N N . GLU A 1 91 ? -3.135 -14.633 -19.214 1.00 77.56 91 GLU A N 1
ATOM 745 C CA . GLU A 1 91 ? -4.025 -15.526 -18.465 1.00 77.56 91 GLU A CA 1
ATOM 746 C C . GLU A 1 91 ? -5.458 -15.583 -19.026 1.00 77.56 91 GLU A C 1
ATOM 748 O O . GLU A 1 91 ? -6.112 -16.622 -18.931 1.00 77.56 91 GLU A O 1
ATOM 753 N N . HIS A 1 92 ? -5.960 -14.480 -19.593 1.00 76.69 92 HIS A N 1
ATOM 754 C CA . HIS A 1 92 ? -7.375 -14.312 -19.969 1.00 76.69 92 HIS A CA 1
ATOM 755 C C . HIS A 1 92 ? -7.590 -13.916 -21.433 1.00 76.69 92 HIS A C 1
ATOM 757 O O . HIS A 1 92 ? -8.730 -13.885 -21.904 1.00 76.69 92 HIS A O 1
ATOM 763 N N . GLY A 1 93 ? -6.527 -13.583 -22.160 1.00 58.62 93 GLY A N 1
ATOM 764 C CA . GLY A 1 93 ? -6.595 -13.330 -23.587 1.00 58.62 93 GLY A CA 1
ATOM 765 C C . GLY A 1 93 ? -6.807 -14.645 -24.317 1.00 58.62 93 GLY A C 1
ATOM 766 O O . GLY A 1 93 ? -5.915 -15.487 -24.380 1.00 58.62 93 GLY A O 1
ATOM 767 N N . GLU A 1 94 ? -7.995 -14.828 -24.891 1.00 55.38 94 GLU A N 1
ATOM 768 C CA . GLU A 1 94 ? -8.188 -15.852 -25.909 1.00 55.38 94 GLU A CA 1
ATOM 769 C C . GLU A 1 94 ? -7.154 -15.614 -27.016 1.00 55.38 94 GLU A C 1
ATOM 771 O O . GLU A 1 94 ? -7.212 -14.604 -27.724 1.00 55.38 94 GLU A O 1
ATOM 776 N N . PHE A 1 95 ? -6.204 -16.540 -27.163 1.00 53.03 95 PHE A N 1
ATOM 777 C CA . PHE A 1 95 ? -5.443 -16.672 -28.397 1.00 53.03 95 PHE A CA 1
ATOM 778 C C . PHE 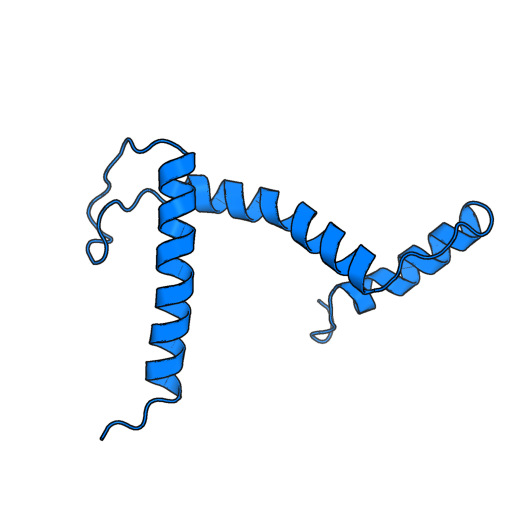A 1 95 ? -6.461 -16.924 -29.515 1.00 53.03 95 PHE A C 1
ATOM 780 O O . PHE A 1 95 ? -6.954 -18.041 -29.674 1.00 53.03 95 PHE A O 1
ATOM 787 N N . LYS A 1 96 ? -6.827 -15.864 -30.235 1.00 41.31 96 LYS A N 1
ATOM 788 C CA . LYS A 1 96 ? -7.445 -15.982 -31.552 1.00 41.31 96 LYS A CA 1
ATOM 789 C C . LYS A 1 96 ? -6.396 -16.355 -32.583 1.00 41.31 96 LYS A C 1
ATOM 791 O O . LYS A 1 96 ? -5.312 -15.732 -32.559 1.00 41.31 96 LYS A O 1
#

Secondary structure (DSSP, 8-state):
-GGG--HHHHHHHHHHHHHHHTT-PPPPPHHHHHHHHHHHHHHHHHHHHHT--B-STT-TT-B-----HHHHHHHHHHHHHHHHHHHHHHHH----